Protein AF-A0A7N5KJX5-F1 (afdb_monomer_lite)

Radius of gyration: 19.03 Å; chains: 1; bounding box: 61×29×40 Å

InterPro domains:
  IPR000504 RNA recognition motif domain [PF00076] (4-65)
  IPR000504 RNA recognition motif domain [PS50102] (2-75)
  IPR000504 RNA recognition motif domain [SM00360] (3-71)
  IPR012677 Nucleotide-binding alpha-beta plait domain superfamily [G3DSA:3.30.70.330] (1-85)
  IPR035979 RNA-binding domain superfamily [SSF54928] (2-79)

pLDDT: mean 73.29, std 17.98, range [34.88, 91.31]

Structure (mmCIF, N/CA/C/O backbone):
data_AF-A0A7N5KJX5-F1
#
_entry.id   AF-A0A7N5KJX5-F1
#
loop_
_atom_site.group_PDB
_atom_site.id
_atom_site.type_symbol
_atom_site.label_atom_id
_atom_site.label_alt_id
_atom_site.label_comp_id
_atom_site.label_asym_id
_atom_site.label_entity_id
_atom_site.label_seq_id
_atom_site.pdbx_PDB_ins_code
_atom_site.Cartn_x
_atom_site.Cartn_y
_atom_site.Cartn_z
_atom_site.occupancy
_atom_site.B_iso_or_equiv
_atom_site.auth_seq_id
_atom_site.auth_comp_id
_atom_site.auth_asym_id
_atom_site.auth_atom_id
_atom_site.pdbx_PDB_model_num
ATOM 1 N N . MET A 1 1 ? 5.649 -11.836 -5.839 1.00 55.91 1 MET A N 1
ATOM 2 C CA . MET A 1 1 ? 4.317 -11.399 -5.368 1.00 55.91 1 MET A CA 1
ATOM 3 C C . MET A 1 1 ? 4.491 -9.959 -4.943 1.00 55.91 1 MET A C 1
ATOM 5 O O . MET A 1 1 ? 5.024 -9.729 -3.866 1.00 55.91 1 MET A O 1
ATOM 9 N N . ASN A 1 2 ? 4.153 -9.020 -5.822 1.00 69.75 2 ASN A N 1
ATOM 10 C CA . ASN A 1 2 ? 4.431 -7.596 -5.630 1.00 69.75 2 ASN A CA 1
ATOM 11 C C . ASN A 1 2 ? 3.171 -6.933 -5.079 1.00 69.75 2 ASN A C 1
ATOM 13 O O . ASN A 1 2 ? 2.549 -6.105 -5.731 1.00 69.75 2 ASN A O 1
ATOM 17 N N . LYS A 1 3 ? 2.740 -7.385 -3.903 1.00 85.81 3 LYS A N 1
ATOM 18 C CA . LYS A 1 3 ? 1.549 -6.853 -3.250 1.00 85.81 3 LYS A CA 1
ATOM 19 C C . LYS A 1 3 ? 1.952 -5.653 -2.397 1.00 85.81 3 LYS A C 1
ATOM 21 O O . LYS A 1 3 ? 3.021 -5.656 -1.792 1.00 85.81 3 LYS A O 1
ATOM 26 N N . LEU A 1 4 ? 1.103 -4.643 -2.339 1.00 88.50 4 LEU A N 1
ATOM 27 C CA . LEU A 1 4 ? 1.206 -3.497 -1.449 1.00 88.50 4 LEU A CA 1
ATOM 28 C C . LEU A 1 4 ? 0.177 -3.631 -0.336 1.00 88.50 4 LEU A C 1
ATOM 30 O O . LEU A 1 4 ? -0.932 -4.120 -0.556 1.00 88.50 4 LEU A O 1
ATOM 34 N N . TYR A 1 5 ? 0.573 -3.215 0.856 1.00 90.44 5 TYR A N 1
ATOM 35 C CA . TYR A 1 5 ? -0.293 -3.013 2.003 1.00 90.44 5 TYR A CA 1
ATOM 36 C C . TYR A 1 5 ? -0.619 -1.526 2.107 1.00 90.44 5 TYR A C 1
ATOM 38 O O . TYR A 1 5 ? 0.267 -0.689 1.971 1.00 90.44 5 TYR A O 1
ATOM 46 N N . ILE A 1 6 ? -1.886 -1.209 2.332 1.00 90.25 6 ILE A N 1
ATOM 47 C CA . ILE A 1 6 ? -2.376 0.153 2.509 1.00 90.25 6 ILE A CA 1
ATOM 48 C C . ILE A 1 6 ? -3.029 0.197 3.887 1.00 90.25 6 ILE A C 1
ATOM 50 O O . ILE A 1 6 ? -4.125 -0.325 4.070 1.00 90.25 6 ILE A O 1
ATOM 54 N N . GLY A 1 7 ? -2.330 0.741 4.870 1.00 89.50 7 GLY A N 1
ATOM 55 C CA . GLY A 1 7 ? -2.768 0.869 6.250 1.00 89.50 7 GLY A CA 1
ATOM 56 C C . GLY A 1 7 ? -3.364 2.235 6.572 1.00 89.50 7 GLY A C 1
ATOM 57 O O . GLY A 1 7 ? -3.437 3.138 5.736 1.00 89.50 7 GLY A O 1
ATOM 58 N N . ASN A 1 8 ? -3.787 2.364 7.830 1.00 89.25 8 ASN A N 1
ATOM 59 C CA . ASN A 1 8 ? -4.364 3.581 8.400 1.00 89.25 8 ASN A CA 1
ATOM 60 C C . ASN A 1 8 ? -5.582 4.119 7.625 1.00 89.25 8 ASN A C 1
ATOM 62 O O . ASN A 1 8 ? -5.836 5.321 7.576 1.00 89.25 8 ASN A O 1
ATOM 66 N N . LEU A 1 9 ? -6.355 3.212 7.024 1.00 86.81 9 LEU A N 1
ATOM 67 C CA . LEU A 1 9 ? -7.576 3.570 6.320 1.00 86.81 9 LEU A CA 1
ATOM 68 C C . LEU A 1 9 ? -8.717 3.818 7.316 1.00 86.81 9 LEU A C 1
ATOM 70 O O . LEU A 1 9 ? -8.814 3.168 8.361 1.00 86.81 9 LEU A O 1
ATOM 74 N N . GLY A 1 10 ? -9.597 4.766 6.991 1.00 81.25 10 GLY A N 1
ATOM 75 C CA . GLY A 1 10 ? -10.855 4.950 7.713 1.00 81.25 10 GLY A CA 1
ATOM 76 C C . GLY A 1 10 ? -11.773 3.729 7.578 1.00 81.25 10 GLY A C 1
ATOM 77 O O . GLY A 1 10 ? -11.667 2.958 6.629 1.00 81.25 10 GLY A O 1
ATOM 78 N N . GLU A 1 11 ? -12.714 3.564 8.507 1.00 80.62 11 GLU A N 1
ATOM 79 C CA . GLU A 1 11 ? -13.692 2.457 8.487 1.00 80.62 11 GLU A CA 1
ATOM 80 C C . GLU A 1 11 ? -14.607 2.495 7.251 1.00 80.62 11 GLU A C 1
ATOM 82 O O . GLU A 1 11 ? -15.130 1.468 6.832 1.00 80.62 11 GLU A O 1
ATOM 87 N N . ASN A 1 12 ? -14.739 3.676 6.643 1.00 82.00 12 ASN A N 1
ATOM 88 C CA . ASN A 1 12 ? -15.519 3.927 5.433 1.00 82.00 12 ASN A CA 1
ATOM 89 C C . ASN A 1 12 ? -14.711 3.776 4.134 1.00 82.00 12 ASN A C 1
ATOM 91 O O . ASN A 1 12 ? -15.234 4.074 3.066 1.00 82.00 12 ASN A O 1
ATOM 95 N N . ALA A 1 13 ? -13.444 3.359 4.205 1.00 83.19 13 ALA A N 1
ATOM 96 C CA . ALA A 1 13 ? -12.610 3.243 3.018 1.00 83.19 13 ALA A CA 1
ATOM 97 C C . ALA A 1 13 ? -13.195 2.228 2.028 1.00 83.19 13 ALA A C 1
ATOM 99 O O . ALA A 1 13 ? -13.420 1.069 2.379 1.00 83.19 13 ALA A O 1
ATOM 100 N N . VAL A 1 14 ? -13.400 2.656 0.781 1.00 87.38 14 VAL A N 1
ATOM 101 C CA . VAL A 1 14 ? -13.887 1.799 -0.305 1.00 87.38 14 VAL A CA 1
ATOM 102 C C . VAL A 1 14 ? -12.808 1.577 -1.368 1.00 87.38 14 VAL A C 1
ATOM 104 O O . VAL A 1 14 ? -11.940 2.430 -1.572 1.00 87.38 14 VAL A O 1
ATOM 107 N N . PRO A 1 15 ? -12.844 0.436 -2.079 1.00 87.94 15 PRO A N 1
ATOM 108 C CA . PRO A 1 15 ? -11.864 0.132 -3.120 1.00 87.94 15 PRO A CA 1
ATOM 109 C C . PRO A 1 15 ? -11.834 1.178 -4.243 1.00 87.94 15 PRO A C 1
ATOM 111 O O . PRO A 1 15 ? -10.749 1.512 -4.708 1.00 87.94 15 PRO A O 1
ATOM 114 N N . SER A 1 16 ? -12.979 1.756 -4.627 1.00 89.38 16 SER A N 1
ATOM 115 C CA . SER A 1 16 ? -13.037 2.748 -5.713 1.00 89.38 16 SER A CA 1
ATOM 116 C C . SER A 1 16 ? -12.286 4.050 -5.418 1.00 89.38 16 SER A C 1
ATOM 118 O O . SER A 1 16 ? -11.752 4.665 -6.347 1.00 89.38 16 SER A O 1
ATOM 120 N N . ASP A 1 17 ? -12.203 4.470 -4.152 1.00 88.69 17 ASP A N 1
ATOM 121 C CA . ASP A 1 17 ? -11.391 5.632 -3.779 1.00 88.69 17 ASP A CA 1
ATOM 122 C C . ASP A 1 17 ? -9.903 5.324 -3.953 1.00 88.69 17 ASP A C 1
ATOM 124 O O . ASP A 1 17 ? -9.167 6.100 -4.566 1.00 88.69 17 ASP A O 1
ATOM 128 N N . LEU A 1 18 ? -9.465 4.148 -3.491 1.00 88.94 18 LEU A N 1
ATOM 129 C CA . LEU A 1 18 ? -8.083 3.698 -3.657 1.00 88.94 18 LEU A CA 1
ATOM 130 C C . LEU A 1 18 ? -7.712 3.566 -5.140 1.00 88.94 18 LEU A C 1
ATOM 132 O O . LEU A 1 18 ? -6.651 4.034 -5.548 1.00 88.94 18 LEU A O 1
ATOM 136 N N . GLU A 1 19 ? -8.599 3.010 -5.967 1.00 89.44 19 GLU A N 1
ATOM 137 C CA . GLU A 1 19 ? -8.400 2.943 -7.419 1.00 89.44 19 GLU A CA 1
ATOM 138 C C . GLU A 1 19 ? -8.201 4.333 -8.031 1.00 89.44 19 GLU A C 1
ATOM 140 O O . GLU A 1 19 ? -7.283 4.539 -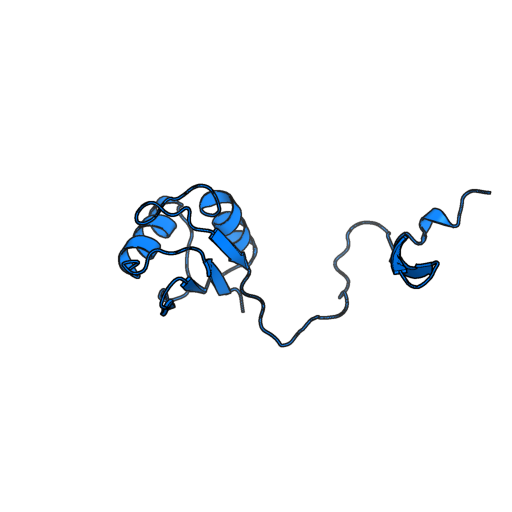8.827 1.00 89.44 19 GLU A O 1
ATOM 145 N N . SER A 1 20 ? -9.023 5.306 -7.631 1.00 89.69 20 SER A N 1
ATOM 146 C CA . SER A 1 20 ? -8.929 6.686 -8.116 1.00 89.69 20 SER A CA 1
ATOM 147 C C . SER A 1 20 ? -7.612 7.350 -7.711 1.00 89.69 20 SER A C 1
ATOM 149 O O . SER A 1 20 ? -6.991 8.036 -8.525 1.00 89.69 20 SER A O 1
ATOM 151 N N . ILE A 1 21 ? -7.146 7.097 -6.489 1.00 89.12 21 ILE A N 1
ATOM 152 C CA . ILE A 1 21 ? -5.883 7.614 -5.952 1.00 89.12 21 ILE A CA 1
ATOM 153 C C . ILE A 1 21 ? -4.683 7.042 -6.715 1.00 89.12 21 ILE A C 1
ATOM 155 O O . ILE A 1 21 ? -3.833 7.795 -7.197 1.00 89.12 21 ILE A O 1
ATOM 159 N N . PHE A 1 22 ? -4.633 5.722 -6.905 1.00 89.06 22 PHE A N 1
ATOM 160 C CA . PHE A 1 22 ? -3.561 5.078 -7.671 1.00 89.06 22 PHE A CA 1
ATOM 161 C C . PHE A 1 22 ? -3.571 5.513 -9.142 1.00 89.06 22 PHE A C 1
ATOM 163 O O . PHE A 1 22 ? -2.513 5.750 -9.733 1.00 89.06 22 PHE A O 1
ATOM 170 N N . LYS A 1 23 ? -4.762 5.699 -9.724 1.00 88.88 23 LYS A N 1
ATOM 171 C CA . LYS A 1 23 ? -4.925 6.226 -11.083 1.00 88.88 23 LYS A CA 1
ATOM 172 C C . LYS A 1 23 ? -4.437 7.670 -11.199 1.00 88.88 23 LYS A C 1
ATOM 174 O O . LYS A 1 23 ? -3.769 8.000 -12.179 1.00 88.88 23 LYS A O 1
ATOM 179 N N . ASN A 1 24 ? -4.715 8.516 -10.206 1.00 89.38 24 ASN A N 1
ATOM 180 C CA . ASN A 1 24 ? -4.226 9.895 -10.151 1.00 89.38 24 ASN A CA 1
ATOM 181 C C . ASN A 1 24 ? -2.693 9.949 -10.055 1.00 89.38 24 ASN A C 1
ATOM 183 O O . ASN A 1 24 ? -2.054 10.685 -10.806 1.00 89.38 24 ASN A O 1
ATOM 187 N N . ALA A 1 25 ? -2.104 9.080 -9.230 1.00 86.31 25 ALA A N 1
ATOM 188 C CA . ALA A 1 25 ? -0.657 8.914 -9.119 1.00 86.31 25 ALA A CA 1
ATOM 189 C C . ALA A 1 25 ? -0.006 8.252 -10.355 1.00 86.31 25 ALA A C 1
ATOM 191 O O . ALA A 1 25 ? 1.217 8.111 -10.405 1.00 86.31 25 ALA A O 1
ATOM 192 N N . LYS A 1 26 ? -0.801 7.872 -11.370 1.00 87.38 26 LYS A N 1
ATOM 193 C CA . LYS A 1 26 ? -0.371 7.183 -12.600 1.00 87.38 26 LYS A CA 1
ATOM 194 C C . LYS A 1 26 ? 0.368 5.873 -12.324 1.00 87.38 26 LYS A C 1
ATOM 196 O O . LYS A 1 26 ? 1.346 5.548 -12.998 1.00 87.38 26 LYS A O 1
ATOM 201 N N . ILE A 1 27 ? -0.100 5.125 -11.330 1.00 87.44 27 ILE A N 1
ATOM 202 C CA . ILE A 1 27 ? 0.522 3.873 -10.909 1.00 87.44 27 ILE A CA 1
ATOM 203 C C . ILE A 1 27 ? -0.298 2.705 -11.448 1.00 87.44 27 ILE A C 1
ATOM 205 O O . ILE A 1 27 ? -1.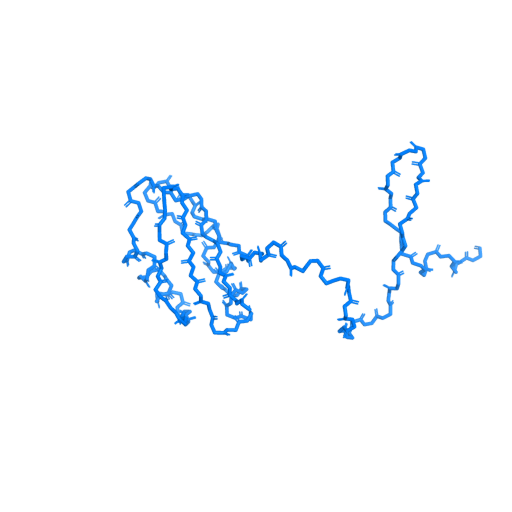468 2.567 -11.084 1.00 87.44 27 ILE A O 1
ATOM 209 N N . PRO A 1 28 ? 0.286 1.853 -12.307 1.00 86.00 28 PRO A N 1
ATOM 210 C CA . PRO A 1 28 ? -0.388 0.662 -12.782 1.00 86.00 28 PRO A CA 1
ATOM 211 C C . PRO A 1 28 ? -0.484 -0.374 -11.657 1.00 86.00 28 PRO A C 1
ATOM 213 O O . PRO A 1 28 ? 0.493 -0.672 -10.967 1.00 86.00 28 PRO A O 1
ATOM 216 N N . VAL A 1 29 ? -1.672 -0.951 -11.506 1.00 86.50 29 VAL A N 1
ATOM 217 C CA . VAL A 1 29 ? -1.956 -2.060 -10.590 1.00 86.50 29 VAL A CA 1
ATOM 218 C C . VAL A 1 29 ? -2.388 -3.277 -11.407 1.00 86.50 29 VAL A C 1
ATOM 220 O O . VAL A 1 29 ? -3.051 -3.144 -12.432 1.00 86.50 29 VAL A O 1
ATOM 223 N N . SER A 1 30 ? -1.968 -4.464 -10.979 1.00 83.38 30 SER A N 1
ATOM 224 C CA . SER A 1 30 ? -2.162 -5.743 -11.676 1.00 83.38 30 SER A CA 1
ATOM 225 C C . SER A 1 30 ? -3.365 -6.541 -11.147 1.00 83.38 30 SER A C 1
ATOM 227 O O . SER A 1 30 ? -3.534 -7.710 -11.489 1.00 83.38 30 SER A O 1
ATOM 229 N N . GLY A 1 31 ? -4.197 -5.945 -10.288 1.00 83.12 31 GLY A N 1
ATOM 230 C CA . GLY A 1 31 ? -5.362 -6.606 -9.703 1.00 83.12 31 GLY A CA 1
ATOM 231 C C . GLY A 1 31 ? -6.271 -5.660 -8.912 1.00 83.12 31 GLY A C 1
ATOM 232 O O . GLY A 1 31 ? -5.925 -4.493 -8.721 1.00 83.12 31 GLY A O 1
ATOM 233 N N . PRO A 1 32 ? -7.436 -6.156 -8.455 1.00 85.88 32 PRO A N 1
ATOM 234 C CA . PRO A 1 32 ? -8.389 -5.369 -7.681 1.00 85.88 32 PRO A CA 1
ATOM 235 C C . PRO A 1 32 ? -7.879 -5.073 -6.264 1.00 85.88 32 PRO A C 1
ATOM 237 O O . PRO A 1 32 ? -7.104 -5.843 -5.687 1.00 85.88 32 PRO A O 1
ATOM 240 N N . PHE A 1 33 ? -8.370 -3.981 -5.677 1.00 89.75 33 PHE A N 1
ATOM 241 C CA . PHE A 1 33 ? -8.078 -3.618 -4.291 1.00 89.75 33 PHE A CA 1
ATOM 242 C C . PHE A 1 33 ? -8.866 -4.502 -3.322 1.00 89.75 33 PHE A C 1
ATOM 244 O O . PHE A 1 33 ? -10.096 -4.508 -3.304 1.00 89.75 33 PHE A O 1
ATOM 251 N N . LEU A 1 34 ? -8.148 -5.232 -2.473 1.00 89.00 34 LEU A N 1
ATOM 252 C CA . LEU A 1 34 ? -8.718 -6.031 -1.398 1.00 89.00 34 LEU A CA 1
ATOM 253 C C . LEU A 1 34 ? -8.815 -5.182 -0.131 1.00 89.00 34 LEU A C 1
ATOM 255 O O . LEU A 1 34 ? -7.871 -5.141 0.658 1.00 89.00 34 LEU A O 1
ATOM 259 N N . VAL A 1 35 ? -9.950 -4.520 0.064 1.00 89.75 35 VAL A N 1
ATOM 260 C CA . VAL A 1 35 ? -10.198 -3.679 1.241 1.00 89.75 35 VAL A CA 1
ATOM 261 C C . VAL A 1 35 ? -10.725 -4.510 2.411 1.00 89.75 35 VAL A C 1
ATOM 263 O O . VAL A 1 35 ? -11.575 -5.386 2.253 1.00 89.75 35 VAL A O 1
ATOM 266 N N . LYS A 1 36 ? -10.193 -4.238 3.599 1.00 87.56 36 LYS A N 1
ATOM 267 C CA . LYS A 1 36 ? -10.605 -4.770 4.898 1.00 87.56 36 LYS A CA 1
ATOM 268 C C . LYS A 1 36 ? -10.816 -3.615 5.881 1.00 87.56 36 LYS A C 1
ATOM 270 O O . LYS A 1 36 ? -10.507 -2.461 5.600 1.00 87.56 36 LYS A O 1
ATOM 275 N N . THR A 1 37 ? -11.335 -3.928 7.063 1.00 85.94 37 THR A N 1
ATOM 276 C CA . THR A 1 37 ? -11.549 -2.955 8.140 1.00 85.94 37 THR A CA 1
ATOM 277 C C . THR A 1 37 ? -10.221 -2.348 8.603 1.00 85.94 37 THR A C 1
ATOM 279 O O . THR A 1 37 ? -9.463 -2.991 9.331 1.00 85.94 37 THR A O 1
ATOM 282 N N . GLY A 1 38 ? -9.947 -1.117 8.162 1.00 85.25 38 GLY A N 1
ATOM 283 C CA . GLY A 1 38 ? -8.770 -0.326 8.534 1.00 85.25 38 GLY A CA 1
ATOM 284 C C . GLY A 1 38 ? -7.535 -0.493 7.640 1.00 85.25 38 GLY A C 1
ATOM 285 O O . GLY A 1 38 ? -6.520 0.156 7.894 1.00 85.25 38 GLY A O 1
ATOM 286 N N . TYR A 1 39 ? -7.590 -1.342 6.609 1.00 89.50 39 TYR A N 1
ATOM 287 C CA . TYR A 1 39 ? -6.467 -1.563 5.691 1.00 89.50 39 TYR A CA 1
ATOM 288 C C . TYR A 1 39 ? -6.900 -2.216 4.376 1.00 89.50 39 TYR A C 1
ATOM 290 O O . TYR A 1 39 ? -7.940 -2.859 4.304 1.00 89.50 39 TYR A O 1
ATOM 298 N N . ALA A 1 40 ? -6.081 -2.110 3.336 1.00 91.31 40 ALA A N 1
ATOM 299 C CA . ALA A 1 40 ? -6.313 -2.722 2.039 1.00 91.31 40 ALA A CA 1
ATOM 300 C C . ALA A 1 40 ? -5.038 -3.337 1.455 1.00 91.31 40 ALA A C 1
ATOM 302 O O . ALA A 1 40 ? -3.928 -3.082 1.919 1.00 91.31 40 ALA A O 1
ATOM 303 N N . PHE A 1 41 ? -5.202 -4.152 0.416 1.00 90.06 41 PHE A N 1
ATOM 304 C CA . PHE A 1 41 ? -4.094 -4.667 -0.376 1.00 90.06 41 PHE A CA 1
ATOM 305 C C . PHE A 1 41 ? -4.326 -4.460 -1.861 1.00 90.06 41 PHE A C 1
ATOM 307 O O . PHE A 1 41 ? -5.456 -4.564 -2.329 1.00 90.06 41 PHE A O 1
ATOM 314 N N . VAL A 1 42 ? -3.246 -4.271 -2.609 1.00 89.69 42 VAL A N 1
ATOM 315 C CA . VAL A 1 42 ? -3.287 -4.226 -4.073 1.00 89.69 42 VAL A CA 1
ATOM 316 C C . VAL A 1 42 ? -2.088 -4.951 -4.660 1.00 89.69 42 VAL A C 1
ATOM 318 O O . VAL A 1 42 ? -1.011 -4.938 -4.073 1.00 89.69 42 VAL A O 1
ATOM 321 N N . ASP A 1 43 ? -2.266 -5.619 -5.794 1.00 88.12 43 ASP A N 1
ATOM 322 C CA . ASP A 1 43 ? -1.160 -6.227 -6.533 1.00 88.12 43 ASP A CA 1
ATOM 323 C C . ASP A 1 43 ? -0.601 -5.225 -7.552 1.00 88.12 43 ASP A C 1
ATOM 325 O O . ASP A 1 43 ? -1.347 -4.617 -8.316 1.00 88.12 43 ASP A O 1
ATOM 329 N N . CYS A 1 44 ? 0.719 -5.063 -7.582 1.00 84.62 44 CYS A N 1
ATOM 330 C CA . CYS A 1 44 ? 1.448 -4.284 -8.579 1.00 84.62 44 CYS A CA 1
ATOM 331 C C . CYS A 1 44 ? 2.136 -5.213 -9.593 1.00 84.62 44 CYS A C 1
ATOM 333 O O . CYS A 1 44 ? 2.475 -6.351 -9.260 1.00 84.62 44 CYS A O 1
ATOM 335 N N . PRO A 1 45 ? 2.366 -4.748 -10.831 1.00 84.44 45 PRO A N 1
ATOM 336 C CA . PRO A 1 45 ? 3.114 -5.516 -11.823 1.00 84.44 45 PRO A CA 1
ATOM 337 C C . PRO A 1 45 ? 4.590 -5.661 -11.418 1.00 84.44 45 PRO A C 1
ATOM 339 O O . PRO A 1 45 ? 5.107 -6.777 -11.374 1.00 84.44 45 PRO A O 1
ATOM 342 N N . ASP A 1 46 ? 5.232 -4.569 -10.988 1.00 83.06 46 ASP A N 1
ATOM 343 C CA . ASP A 1 46 ? 6.662 -4.527 -10.656 1.00 83.06 46 ASP A CA 1
ATOM 344 C C . ASP A 1 46 ? 6.939 -3.918 -9.278 1.00 83.06 46 ASP A C 1
ATOM 346 O O . ASP A 1 46 ? 6.164 -3.114 -8.753 1.00 83.06 46 ASP A O 1
ATOM 350 N N . GLU A 1 47 ? 8.106 -4.252 -8.723 1.00 77.94 47 GLU A N 1
ATOM 351 C CA . GLU A 1 47 ? 8.598 -3.695 -7.458 1.00 77.94 47 GLU A CA 1
ATOM 352 C C . GLU A 1 47 ? 8.889 -2.190 -7.562 1.00 77.94 47 GLU A C 1
ATOM 354 O O . GLU A 1 47 ? 8.551 -1.438 -6.656 1.00 77.94 47 GLU A O 1
ATOM 359 N N . SER A 1 48 ? 9.421 -1.709 -8.691 1.00 82.75 48 SER A N 1
ATOM 360 C CA . SER A 1 48 ? 9.655 -0.270 -8.889 1.00 82.75 48 SER A CA 1
ATOM 361 C C . SER A 1 48 ? 8.362 0.551 -8.878 1.00 82.75 48 SER A C 1
ATOM 363 O O . SER A 1 48 ? 8.355 1.679 -8.387 1.00 82.75 48 SER A O 1
ATOM 365 N N . TRP A 1 49 ? 7.258 -0.005 -9.389 1.00 86.62 49 TRP A N 1
ATOM 366 C CA . TRP A 1 49 ? 5.943 0.636 -9.307 1.00 86.62 49 TRP A CA 1
ATOM 367 C C . TRP A 1 49 ? 5.396 0.622 -7.885 1.00 86.62 49 TRP A C 1
ATOM 369 O O . TRP A 1 49 ? 4.812 1.613 -7.451 1.00 86.62 49 TRP A O 1
ATOM 379 N N . ALA A 1 50 ? 5.640 -0.462 -7.151 1.00 84.50 50 ALA A N 1
ATOM 380 C CA . ALA A 1 50 ? 5.284 -0.560 -5.746 1.00 84.50 50 ALA A CA 1
ATOM 381 C C . ALA A 1 50 ? 6.031 0.481 -4.888 1.00 84.50 50 ALA A C 1
ATOM 383 O O . ALA A 1 50 ? 5.393 1.199 -4.122 1.00 84.50 50 ALA A O 1
ATOM 384 N N . LEU A 1 51 ? 7.341 0.653 -5.088 1.00 84.38 51 LEU A N 1
ATOM 385 C CA . LEU A 1 51 ? 8.135 1.697 -4.425 1.00 84.38 51 LEU A CA 1
ATOM 386 C C . LEU A 1 51 ? 7.630 3.103 -4.766 1.00 84.38 51 LEU A C 1
ATOM 388 O O . LEU A 1 51 ? 7.390 3.904 -3.865 1.00 84.38 51 LEU A O 1
ATOM 392 N N . LYS A 1 52 ? 7.356 3.376 -6.049 1.00 86.94 52 LYS A N 1
ATOM 393 C CA . LYS A 1 52 ? 6.732 4.643 -6.462 1.00 86.94 52 LYS A CA 1
ATOM 394 C C . LYS A 1 52 ? 5.393 4.884 -5.776 1.00 86.94 52 LYS A C 1
ATOM 396 O O . LYS A 1 52 ? 5.102 6.022 -5.430 1.00 86.94 52 LYS A O 1
ATOM 401 N N . ALA A 1 53 ? 4.578 3.848 -5.588 1.00 86.75 53 ALA A N 1
ATOM 402 C CA . ALA A 1 53 ? 3.299 3.971 -4.894 1.00 86.75 53 ALA A CA 1
ATOM 403 C C . ALA A 1 53 ? 3.476 4.349 -3.439 1.00 86.75 53 ALA A C 1
ATOM 405 O O . ALA A 1 53 ? 2.787 5.242 -2.957 1.00 86.75 53 ALA A O 1
ATOM 406 N N . ILE A 1 54 ? 4.440 3.728 -2.770 1.00 87.31 54 ILE A N 1
ATOM 407 C CA . ILE A 1 54 ? 4.798 4.065 -1.399 1.00 87.31 54 ILE A CA 1
ATOM 408 C C . ILE A 1 54 ? 5.231 5.530 -1.327 1.00 87.31 54 ILE A C 1
ATOM 410 O O . ILE A 1 54 ? 4.642 6.301 -0.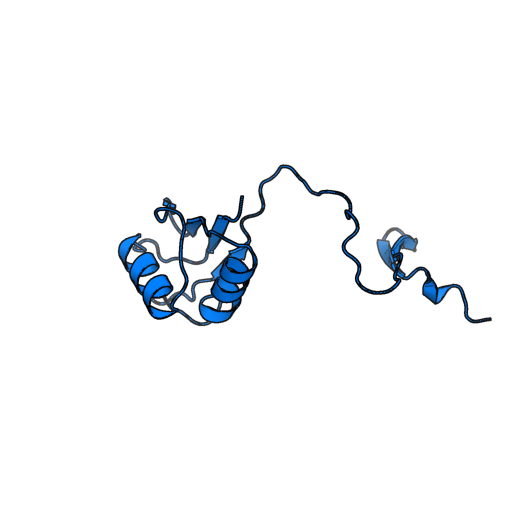583 1.00 87.31 54 ILE A O 1
ATOM 414 N N . GLU A 1 55 ? 6.173 5.961 -2.162 1.00 85.12 55 GLU A N 1
ATOM 415 C CA . GLU A 1 55 ? 6.677 7.339 -2.126 1.00 85.12 55 GLU A CA 1
ATOM 416 C C . GLU A 1 55 ? 5.646 8.393 -2.564 1.00 85.12 55 GLU A C 1
ATOM 418 O O . GLU A 1 55 ? 5.709 9.549 -2.134 1.00 85.12 55 GLU A O 1
ATOM 423 N N . ALA A 1 56 ? 4.714 8.037 -3.450 1.00 87.44 56 ALA A N 1
ATOM 424 C CA . ALA A 1 56 ? 3.707 8.956 -3.975 1.00 87.44 56 ALA A CA 1
ATOM 425 C C . ALA A 1 56 ? 2.460 9.058 -3.091 1.00 87.44 56 ALA A C 1
ATOM 427 O O . ALA A 1 56 ? 1.850 10.124 -3.044 1.00 87.44 56 ALA A O 1
ATOM 428 N N . LEU A 1 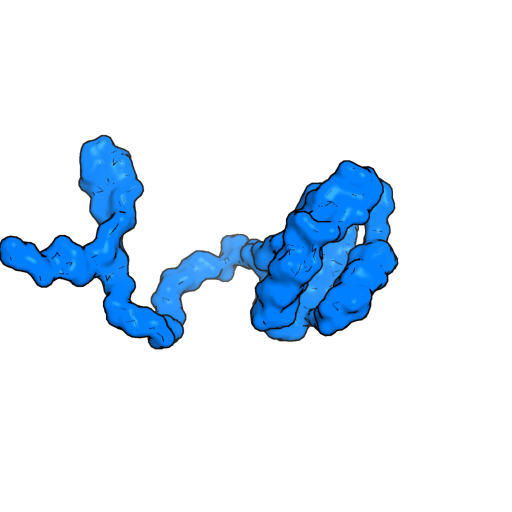57 ? 2.075 7.973 -2.417 1.00 88.12 57 LEU A N 1
ATOM 429 C CA . LEU A 1 57 ? 0.803 7.874 -1.699 1.00 88.12 57 LEU A CA 1
ATOM 430 C C . LEU A 1 57 ? 0.985 7.847 -0.181 1.00 88.12 57 LEU A C 1
ATOM 432 O O . LEU A 1 57 ? 0.208 8.484 0.534 1.00 88.12 57 LEU A O 1
ATOM 436 N N . SER A 1 58 ? 2.010 7.142 0.309 1.00 87.19 58 SER A N 1
ATOM 437 C CA . SER A 1 58 ? 2.271 7.014 1.743 1.00 87.19 58 SER A CA 1
ATOM 438 C C . SER A 1 58 ? 2.602 8.373 2.333 1.00 87.19 58 SER A C 1
ATOM 440 O O . SER A 1 58 ? 3.471 9.089 1.829 1.00 87.19 58 SER A O 1
ATOM 442 N N . GLY A 1 59 ? 1.895 8.760 3.390 1.00 83.12 59 GLY A N 1
ATOM 443 C CA . GLY A 1 59 ? 2.184 10.032 4.040 1.00 83.12 59 GLY A CA 1
ATOM 444 C C . GLY A 1 59 ? 1.724 11.267 3.248 1.00 83.12 59 GLY A C 1
ATOM 445 O O . GLY A 1 59 ? 2.033 12.386 3.654 1.00 83.12 59 GLY A O 1
ATOM 446 N N . LYS A 1 60 ? 1.020 11.093 2.119 1.00 82.19 60 LYS A N 1
ATOM 447 C CA . LYS A 1 60 ? 0.609 12.196 1.227 1.00 82.19 60 LYS A CA 1
ATOM 448 C C . LYS A 1 60 ? -0.882 12.254 0.955 1.00 82.19 60 LYS A C 1
ATOM 450 O O . LYS A 1 60 ? -1.390 13.324 0.633 1.00 82.19 60 LYS A O 1
ATOM 455 N N . VAL A 1 61 ? -1.574 11.124 1.050 1.00 82.19 61 VAL A N 1
ATOM 456 C CA . VAL A 1 61 ? -3.006 11.058 0.766 1.00 82.19 61 VAL A CA 1
ATOM 457 C C . VAL A 1 61 ? -3.776 10.856 2.061 1.00 82.19 61 VAL A C 1
ATOM 459 O O . VAL A 1 61 ? -3.497 9.945 2.835 1.00 82.19 61 VAL A O 1
ATOM 462 N N . GLU A 1 62 ? -4.764 11.709 2.296 1.00 83.12 62 GLU A N 1
ATOM 463 C CA . GLU A 1 62 ? -5.680 11.580 3.423 1.00 83.12 62 GLU A CA 1
ATOM 464 C C . GLU A 1 62 ? -7.006 11.000 2.947 1.00 83.12 62 GLU A C 1
ATOM 466 O O . GLU A 1 62 ? -7.647 11.527 2.040 1.00 83.12 62 GLU A O 1
ATOM 471 N N . LEU A 1 63 ? -7.427 9.906 3.575 1.00 82.00 63 LEU A N 1
ATOM 472 C CA . LEU A 1 63 ? -8.693 9.247 3.311 1.00 82.00 63 LEU A CA 1
ATOM 473 C C . LEU A 1 63 ? -9.556 9.310 4.575 1.00 82.00 63 LEU A C 1
ATOM 475 O O . LEU A 1 63 ? -9.193 8.759 5.614 1.00 82.00 63 LEU A O 1
ATOM 479 N N . HIS A 1 64 ? -10.702 9.991 4.496 1.00 78.56 64 HIS A N 1
ATOM 480 C CA . HIS A 1 64 ? -11.615 10.206 5.630 1.00 78.56 64 HIS A CA 1
ATOM 481 C C . HIS A 1 64 ? -10.947 10.824 6.876 1.00 78.56 64 HIS A C 1
ATOM 483 O O . HIS A 1 64 ? -11.244 10.434 8.004 1.00 78.56 64 HIS A O 1
ATOM 489 N N . GLY A 1 65 ? -10.030 11.778 6.681 1.00 79.44 65 GLY A N 1
ATOM 490 C CA . GLY A 1 65 ? -9.336 12.464 7.781 1.00 79.44 65 GLY A CA 1
ATOM 491 C C . GLY A 1 65 ? -8.250 11.629 8.468 1.00 79.44 65 GLY A C 1
ATOM 492 O O . GLY A 1 65 ? -7.795 11.990 9.551 1.00 79.44 65 GLY A O 1
ATOM 493 N N . LYS A 1 66 ? -7.841 10.506 7.862 1.00 83.50 66 LYS A N 1
ATOM 494 C CA . LYS A 1 66 ? -6.645 9.755 8.246 1.00 83.50 66 LYS A CA 1
ATOM 495 C C . LYS A 1 66 ? -5.663 9.700 7.093 1.00 83.50 66 LYS A C 1
ATOM 497 O O . LYS A 1 66 ? -6.043 9.486 5.946 1.00 83.50 66 LYS A O 1
ATOM 502 N N . LEU A 1 67 ? -4.391 9.844 7.423 1.00 85.44 67 LEU A N 1
ATOM 503 C CA . LEU A 1 67 ? -3.295 9.775 6.472 1.00 85.44 67 LEU A CA 1
ATOM 504 C C . LEU A 1 67 ? -3.027 8.324 6.086 1.00 85.44 67 LEU A C 1
ATOM 506 O O . LEU A 1 67 ? -2.629 7.529 6.935 1.00 85.44 67 LEU A O 1
ATOM 510 N N . MET A 1 68 ? -3.261 7.964 4.829 1.00 88.94 68 MET A N 1
ATOM 511 C CA . MET A 1 68 ? -3.026 6.596 4.396 1.00 88.94 68 MET A CA 1
ATOM 512 C C . MET A 1 68 ? -1.535 6.283 4.385 1.00 88.94 68 MET A C 1
ATOM 514 O O . MET A 1 68 ? -0.693 7.111 4.020 1.00 88.94 68 MET A O 1
ATOM 518 N N . GLU A 1 69 ? -1.225 5.052 4.759 1.00 88.75 69 GLU A N 1
ATOM 519 C CA . GLU A 1 69 ? 0.138 4.552 4.795 1.00 88.75 69 GLU A CA 1
ATOM 520 C C . GLU A 1 69 ? 0.255 3.421 3.787 1.00 88.75 69 GLU A C 1
ATOM 522 O O . GLU A 1 69 ? -0.519 2.470 3.828 1.00 88.75 69 GLU A O 1
ATOM 527 N N . VAL A 1 70 ? 1.184 3.533 2.845 1.00 89.75 70 VAL A N 1
ATOM 528 C CA . VAL A 1 70 ? 1.402 2.502 1.827 1.00 89.75 70 VAL A CA 1
ATOM 529 C C . VAL A 1 70 ? 2.758 1.867 2.084 1.00 89.75 70 VAL A C 1
ATOM 531 O O . VAL A 1 70 ? 3.752 2.572 2.222 1.00 89.75 70 VAL A O 1
ATOM 534 N N . GLU A 1 71 ? 2.803 0.539 2.134 1.00 86.31 71 GLU A N 1
ATOM 535 C CA . GLU A 1 71 ? 4.011 -0.246 2.386 1.00 86.31 71 GLU A CA 1
ATOM 536 C C . GLU A 1 71 ? 4.077 -1.492 1.496 1.00 86.31 71 GLU A C 1
ATOM 538 O O . GLU A 1 71 ? 3.076 -1.970 0.954 1.00 86.31 71 GLU A O 1
ATOM 543 N N . HIS A 1 72 ? 5.270 -2.076 1.370 1.00 81.81 72 HIS A N 1
ATOM 544 C CA . HIS A 1 72 ? 5.430 -3.368 0.709 1.00 81.81 72 HIS A CA 1
ATOM 545 C C . HIS A 1 72 ? 4.729 -4.473 1.501 1.00 81.81 72 HIS A C 1
ATOM 547 O O . HIS A 1 72 ? 5.025 -4.716 2.672 1.00 81.81 72 HIS A O 1
ATOM 553 N N . SER A 1 73 ? 3.840 -5.218 0.840 1.00 72.06 73 SER A N 1
ATOM 554 C CA . SER A 1 73 ? 3.250 -6.407 1.440 1.00 72.06 73 SER A CA 1
ATOM 555 C C . SER A 1 73 ? 4.309 -7.496 1.505 1.00 72.06 73 SER A C 1
ATOM 557 O O . SER A 1 73 ? 4.744 -8.050 0.494 1.00 72.06 73 SER A O 1
ATOM 559 N N . VAL A 1 74 ? 4.736 -7.810 2.721 1.00 58.88 74 VAL A N 1
ATOM 560 C CA . VAL A 1 74 ? 5.693 -8.880 2.970 1.00 58.88 74 VAL A CA 1
ATOM 561 C C . VAL A 1 74 ? 4.959 -10.226 3.019 1.00 58.88 74 VAL A C 1
ATOM 563 O O . VAL A 1 74 ? 4.199 -10.485 3.957 1.00 58.88 74 VAL A O 1
ATOM 566 N N . PRO A 1 75 ? 5.165 -11.153 2.061 1.00 48.88 75 PRO A N 1
ATOM 567 C CA . PRO A 1 75 ? 4.719 -12.521 2.267 1.00 48.88 75 PRO A CA 1
ATOM 568 C C . PRO A 1 75 ? 5.474 -13.101 3.471 1.00 48.88 75 PRO A C 1
ATOM 570 O O . PRO A 1 75 ? 6.703 -13.052 3.538 1.00 48.88 75 PRO A O 1
ATOM 573 N N . LYS A 1 76 ? 4.748 -13.722 4.411 1.00 46.75 76 LYS A N 1
ATOM 574 C CA . LYS A 1 76 ? 5.273 -14.332 5.657 1.00 46.75 76 LYS A CA 1
ATOM 575 C C . LYS A 1 76 ? 6.262 -15.497 5.427 1.00 46.75 76 LYS A C 1
ATOM 577 O O . LYS A 1 76 ? 6.587 -16.236 6.351 1.00 46.75 76 LYS A O 1
ATOM 582 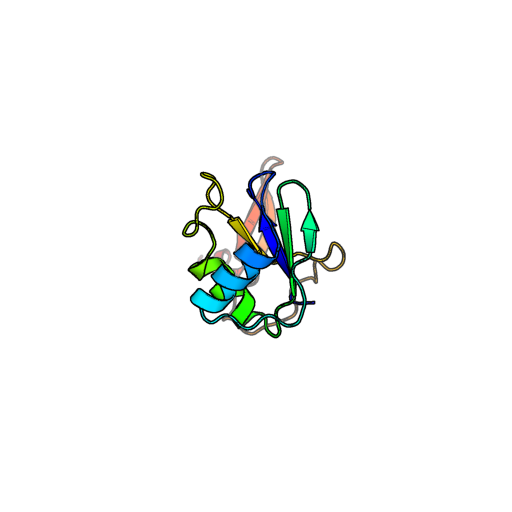N N . ARG A 1 77 ? 6.740 -15.705 4.197 1.00 43.66 77 ARG A N 1
ATOM 583 C CA . ARG A 1 77 ? 7.499 -16.882 3.773 1.00 43.66 77 ARG A CA 1
ATOM 584 C C . ARG A 1 77 ? 8.578 -16.572 2.738 1.00 43.66 77 ARG A C 1
ATOM 586 O O . ARG A 1 77 ? 8.679 -17.249 1.733 1.00 43.66 77 ARG A O 1
ATOM 593 N N . GLN A 1 78 ? 9.414 -15.578 3.007 1.00 42.38 78 GLN A N 1
ATOM 594 C CA . GLN A 1 78 ? 10.854 -15.657 2.745 1.00 42.38 78 GLN A CA 1
ATOM 595 C C . GLN A 1 78 ? 11.497 -14.366 3.241 1.00 42.38 78 GLN A C 1
ATOM 597 O O . GLN A 1 78 ? 11.725 -13.418 2.500 1.00 42.38 78 GLN A O 1
ATOM 602 N N . ARG A 1 79 ? 11.953 -14.401 4.493 1.00 41.50 79 ARG A N 1
ATOM 603 C CA . ARG A 1 79 ? 13.260 -13.827 4.801 1.00 41.50 79 ARG A CA 1
ATOM 604 C C . ARG A 1 79 ? 14.272 -14.634 3.977 1.00 41.50 79 ARG A C 1
ATOM 606 O O . ARG A 1 79 ? 14.934 -15.521 4.509 1.00 41.50 79 ARG A O 1
ATOM 613 N N . LYS A 1 80 ? 14.315 -14.429 2.653 1.00 41.88 80 LYS A N 1
ATOM 614 C CA . LYS A 1 80 ? 15.447 -14.872 1.848 1.00 41.88 80 LYS A CA 1
ATOM 615 C C . LYS A 1 80 ? 16.618 -14.125 2.456 1.00 41.88 80 LYS A C 1
ATOM 617 O O . LYS A 1 80 ? 16.743 -12.912 2.336 1.00 41.88 80 LYS A O 1
ATOM 622 N N . LYS A 1 81 ? 17.416 -14.877 3.212 1.00 44.16 81 LYS A N 1
ATOM 623 C CA . LYS A 1 81 ? 18.861 -14.710 3.292 1.00 44.16 81 LYS A CA 1
ATOM 624 C C . LYS A 1 81 ? 19.309 -13.995 2.016 1.00 44.16 81 LYS A C 1
ATOM 626 O O . LYS A 1 81 ? 19.075 -14.538 0.936 1.00 44.16 81 LYS A O 1
ATOM 631 N N . MET A 1 82 ? 19.836 -12.781 2.186 1.00 38.56 82 MET A N 1
ATOM 632 C CA . MET A 1 82 ? 20.574 -12.004 1.191 1.00 38.56 82 MET A CA 1
ATOM 633 C C . MET A 1 82 ? 21.016 -12.887 0.025 1.00 38.56 82 MET A C 1
ATOM 635 O O . MET A 1 82 ? 21.962 -13.659 0.154 1.00 38.56 82 MET A O 1
ATOM 639 N N . SER A 1 83 ? 20.286 -12.830 -1.081 1.00 37.41 83 SER A N 1
ATOM 640 C CA . SER A 1 83 ? 20.795 -13.324 -2.349 1.00 37.41 83 SER A CA 1
ATOM 641 C C . SER A 1 83 ? 21.318 -12.088 -3.052 1.00 37.41 83 SER A C 1
ATOM 643 O O . SER A 1 83 ? 20.538 -11.329 -3.610 1.00 37.41 83 SER A O 1
ATOM 645 N N . THR A 1 84 ? 22.619 -11.848 -2.874 1.00 44.06 84 THR A N 1
ATOM 646 C CA . THR A 1 84 ? 23.517 -11.441 -3.964 1.00 44.06 84 THR A CA 1
ATOM 647 C C . THR A 1 84 ? 22.846 -10.612 -5.061 1.00 44.06 84 THR A C 1
ATOM 649 O O . THR A 1 84 ? 22.553 -11.116 -6.141 1.00 44.06 84 THR A O 1
ATOM 652 N N . GLY A 1 85 ? 22.613 -9.338 -4.766 1.00 34.88 85 GLY A N 1
ATOM 653 C CA . GLY A 1 85 ? 22.473 -8.279 -5.753 1.00 34.88 85 GLY A CA 1
ATOM 654 C C . GLY A 1 85 ? 23.623 -7.320 -5.499 1.00 34.88 85 GLY A C 1
ATOM 655 O O . GLY A 1 85 ? 23.765 -6.817 -4.389 1.00 34.88 85 GLY A O 1
ATOM 656 N N . SER A 1 86 ? 24.497 -7.185 -6.486 1.00 39.09 86 SER A N 1
ATOM 657 C CA . SER A 1 86 ? 25.712 -6.381 -6.455 1.00 39.09 86 SER A CA 1
ATOM 658 C C . SER A 1 86 ? 25.419 -4.931 -6.042 1.00 39.09 86 SER A C 1
ATOM 660 O O . SER A 1 86 ? 25.005 -4.126 -6.866 1.00 39.09 86 SER A O 1
ATOM 662 N N . LEU A 1 87 ? 25.645 -4.601 -4.771 1.00 39.91 87 LEU A N 1
ATOM 663 C CA . LEU A 1 87 ? 25.941 -3.247 -4.322 1.00 39.91 87 LEU A CA 1
ATOM 664 C C . LEU A 1 87 ? 27.229 -3.362 -3.508 1.00 39.91 87 LEU A C 1
ATOM 666 O O . LEU A 1 87 ? 27.240 -3.912 -2.409 1.00 39.91 87 LEU A O 1
ATOM 670 N N . GLU A 1 88 ? 28.318 -3.011 -4.179 1.00 37.75 88 GLU A N 1
ATOM 671 C CA . GLU A 1 88 ? 29.635 -2.646 -3.657 1.00 37.75 88 GLU A CA 1
ATOM 672 C C . GLU A 1 88 ? 29.936 -3.114 -2.219 1.00 37.75 88 GLU A C 1
ATOM 674 O O . GLU A 1 88 ? 29.626 -2.464 -1.226 1.00 37.75 88 GLU A O 1
ATOM 679 N N . SER A 1 89 ? 30.563 -4.294 -2.142 1.00 42.75 89 SER A N 1
ATOM 680 C CA . SER A 1 89 ? 31.485 -4.723 -1.080 1.00 42.75 89 SER A CA 1
ATOM 681 C C . SER A 1 89 ? 31.139 -4.298 0.354 1.00 42.75 89 SER A C 1
ATOM 683 O O . SER A 1 89 ? 31.760 -3.401 0.917 1.00 42.75 89 SER A O 1
ATOM 685 N N . GLY A 1 90 ? 30.231 -5.019 1.014 1.00 46.09 90 GLY A N 1
ATOM 686 C CA . GLY A 1 90 ? 30.015 -4.816 2.442 1.00 46.09 90 GLY A CA 1
ATOM 687 C C . GLY A 1 90 ? 29.424 -6.013 3.166 1.00 46.09 90 GLY A C 1
ATOM 688 O O . GLY A 1 90 ? 28.227 -6.072 3.415 1.00 46.09 90 GLY A O 1
ATOM 689 N N . THR A 1 91 ? 30.246 -6.990 3.544 1.00 51.22 91 THR A N 1
ATOM 690 C CA . THR A 1 91 ? 29.809 -8.042 4.478 1.00 51.22 91 THR A CA 1
ATOM 691 C C . THR A 1 91 ? 29.539 -7.423 5.852 1.00 51.22 91 THR A C 1
ATOM 693 O O . THR A 1 91 ? 30.448 -6.834 6.413 1.00 51.22 91 THR A O 1
ATOM 696 N N . TYR A 1 92 ? 28.341 -7.564 6.422 1.00 53.22 92 TYR A N 1
ATOM 697 C CA . TYR A 1 92 ? 28.041 -7.199 7.816 1.00 53.22 92 TYR A CA 1
ATOM 698 C C . TYR A 1 92 ? 27.909 -8.472 8.663 1.00 53.22 92 TYR A C 1
ATOM 700 O O . TYR A 1 92 ? 27.309 -9.454 8.222 1.00 53.22 92 TYR A O 1
ATOM 708 N N . TYR A 1 93 ? 28.442 -8.470 9.884 1.00 55.28 93 TYR A N 1
ATOM 709 C CA . TYR A 1 93 ? 28.288 -9.553 10.855 1.00 55.28 93 TYR A CA 1
ATOM 710 C C . TYR A 1 93 ? 27.515 -9.080 12.091 1.00 55.28 93 TYR A C 1
ATOM 712 O O . TYR A 1 93 ? 27.494 -7.900 12.440 1.00 55.28 93 TYR A O 1
ATOM 720 N N . ARG A 1 94 ? 26.846 -10.017 12.769 1.00 50.84 94 ARG A N 1
ATOM 721 C CA . ARG A 1 94 ? 26.082 -9.740 13.990 1.00 50.84 94 ARG A CA 1
ATOM 722 C C . ARG A 1 94 ? 26.876 -10.231 15.192 1.00 50.84 94 ARG A C 1
ATOM 724 O O . ARG A 1 94 ? 27.088 -11.432 15.327 1.00 50.84 94 ARG A O 1
ATOM 731 N N . VAL A 1 95 ? 27.298 -9.315 16.054 1.00 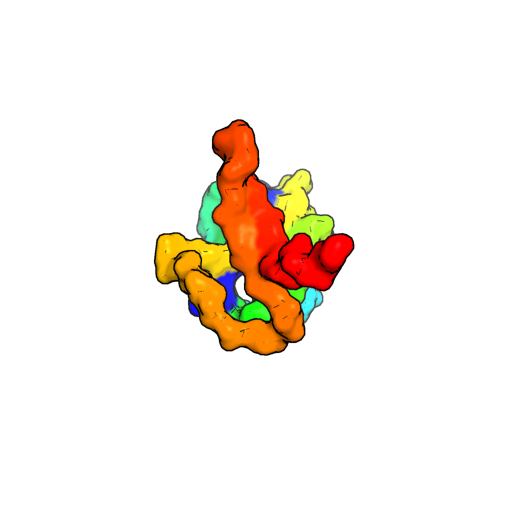65.44 95 VAL A N 1
ATOM 732 C CA . VAL A 1 95 ? 27.983 -9.624 17.317 1.00 65.44 95 VAL A CA 1
ATOM 733 C C . VAL A 1 95 ? 27.049 -9.355 18.487 1.00 65.44 95 VAL A C 1
ATOM 735 O O . VAL A 1 95 ? 26.197 -8.471 18.431 1.00 65.44 95 VAL A O 1
ATOM 738 N N . LYS A 1 96 ? 27.186 -10.131 19.560 1.00 57.66 96 LYS A N 1
ATOM 739 C CA . LYS A 1 96 ? 26.554 -9.813 20.841 1.00 57.66 96 LYS A CA 1
ATOM 740 C C . LYS A 1 96 ? 27.598 -9.126 21.708 1.00 57.66 96 LYS A C 1
ATOM 742 O O . LYS A 1 96 ? 28.578 -9.758 22.080 1.00 57.66 96 LYS A O 1
ATOM 747 N N . ILE A 1 97 ? 27.376 -7.856 22.026 1.00 59.72 97 ILE A N 1
ATOM 748 C CA . ILE A 1 97 ? 28.172 -7.117 23.010 1.00 59.72 97 ILE A CA 1
ATOM 749 C C . ILE A 1 97 ? 27.253 -6.896 24.209 1.00 59.72 97 ILE A C 1
ATOM 751 O O . ILE A 1 97 ? 26.117 -6.467 24.021 1.00 59.72 97 ILE A O 1
ATOM 755 N N . SER A 1 98 ? 27.698 -7.283 25.410 1.00 65.69 98 SER A N 1
ATOM 756 C CA . SER A 1 98 ? 26.944 -7.114 26.669 1.00 65.69 98 SER A CA 1
ATOM 757 C C . SER A 1 98 ? 25.479 -7.593 26.620 1.00 65.69 98 SER A C 1
ATOM 759 O O . SER A 1 98 ? 24.571 -6.970 27.164 1.00 65.69 98 SER A O 1
ATOM 761 N N . GLY A 1 99 ? 25.224 -8.711 25.929 1.00 68.62 99 GLY A N 1
ATOM 762 C CA . GLY A 1 99 ? 23.880 -9.285 25.786 1.00 68.62 99 GLY A CA 1
ATOM 763 C C . GLY A 1 99 ? 22.974 -8.574 24.772 1.00 68.62 99 GLY A C 1
ATOM 764 O O . GLY A 1 99 ? 21.891 -9.080 24.479 1.00 68.62 99 GLY A O 1
ATOM 765 N N . ARG A 1 100 ? 23.415 -7.462 24.166 1.00 43.34 100 ARG A N 1
ATOM 766 C CA . ARG A 1 100 ? 22.680 -6.756 23.109 1.00 43.34 100 ARG A CA 1
ATOM 767 C C . ARG A 1 100 ? 23.214 -7.135 21.719 1.00 43.34 100 ARG A C 1
ATOM 769 O O . ARG A 1 100 ? 24.427 -7.127 21.498 1.00 43.34 100 ARG A O 1
ATOM 776 N N . PRO A 1 101 ? 22.342 -7.497 20.761 1.00 55.25 101 PRO A N 1
ATOM 777 C CA . PRO A 1 101 ? 22.766 -7.798 19.400 1.00 55.25 101 PRO A CA 1
ATOM 778 C C . PRO A 1 101 ? 23.089 -6.504 18.640 1.00 55.25 101 PRO A C 1
ATOM 780 O O . PRO A 1 101 ? 22.204 -5.687 18.399 1.00 55.25 101 PRO A O 1
ATOM 783 N N . VAL A 1 102 ? 24.342 -6.357 18.215 1.00 67.00 102 VAL A N 1
ATOM 784 C CA . VAL A 1 102 ? 24.849 -5.235 17.415 1.00 67.00 102 VAL A CA 1
ATOM 785 C C . VAL A 1 102 ? 25.210 -5.746 16.017 1.00 67.00 102 VAL A C 1
ATOM 787 O O . VAL A 1 102 ? 25.802 -6.818 15.866 1.00 67.00 102 VAL A O 1
ATOM 790 N N . VAL A 1 103 ? 24.826 -5.007 14.975 1.00 64.56 103 VAL A N 1
ATOM 791 C CA . VAL A 1 103 ? 25.241 -5.276 13.588 1.00 64.56 103 VAL A CA 1
ATOM 792 C C . VAL A 1 103 ? 26.488 -4.439 13.309 1.00 64.56 103 VAL A C 1
ATOM 794 O O . VAL A 1 103 ? 26.466 -3.233 13.524 1.00 64.56 103 VAL A O 1
ATOM 797 N N . ARG A 1 104 ? 27.575 -5.073 12.871 1.00 59.19 104 ARG A N 1
ATOM 798 C CA . ARG A 1 104 ? 28.861 -4.435 12.550 1.00 59.19 104 ARG A CA 1
ATOM 799 C C . ARG A 1 104 ? 29.234 -4.734 11.103 1.00 59.19 104 ARG A C 1
ATOM 801 O O . ARG A 1 104 ? 28.933 -5.812 10.591 1.00 59.19 104 ARG A O 1
ATOM 808 N N . TRP A 1 105 ? 29.881 -3.784 10.444 1.00 58.19 105 TRP A N 1
ATOM 809 C CA . TRP A 1 105 ? 30.398 -3.954 9.090 1.00 58.19 105 TRP A CA 1
ATOM 810 C C . TRP A 1 105 ? 31.776 -4.626 9.121 1.00 58.19 105 TRP A C 1
ATOM 812 O O . TRP A 1 105 ? 32.631 -4.251 9.916 1.00 58.19 105 TRP A O 1
ATOM 822 N N . LYS A 1 106 ? 32.017 -5.626 8.268 1.00 58.41 106 LYS A N 1
ATOM 823 C CA . LYS A 1 106 ? 33.250 -6.436 8.272 1.00 58.41 106 LYS A CA 1
ATOM 824 C C . LYS A 1 106 ? 34.485 -5.671 7.811 1.00 58.41 106 LYS A C 1
ATOM 826 O O . LYS A 1 106 ? 35.585 -6.077 8.165 1.00 58.41 106 LYS A O 1
ATOM 831 N N . GLY A 1 107 ? 34.330 -4.584 7.060 1.00 55.62 107 GLY A N 1
ATOM 832 C CA . GLY A 1 107 ? 35.471 -3.736 6.712 1.00 55.62 107 GLY A CA 1
ATOM 833 C C . GLY A 1 107 ? 35.897 -2.776 7.832 1.00 55.62 107 GLY A C 1
ATOM 834 O O . GLY A 1 107 ? 36.908 -2.108 7.688 1.00 55.62 107 GLY A O 1
ATOM 835 N N . GLU A 1 108 ? 35.206 -2.756 8.979 1.00 52.72 108 GLU A N 1
ATOM 836 C CA . GLU A 1 108 ? 35.626 -2.019 10.186 1.00 52.72 108 GLU A CA 1
ATOM 837 C C . GLU A 1 108 ? 36.612 -2.830 11.059 1.00 52.72 108 GLU A C 1
ATOM 839 O O . GLU A 1 108 ? 36.834 -2.517 12.224 1.00 52.72 108 GLU A O 1
ATOM 844 N N . LEU A 1 109 ? 37.178 -3.916 10.515 1.00 53.16 109 LEU A N 1
ATOM 845 C CA . LEU A 1 109 ? 38.229 -4.730 11.146 1.00 53.16 109 LEU A CA 1
ATOM 846 C C . LEU A 1 109 ? 39.592 -4.603 10.448 1.00 53.16 109 LEU A C 1
ATOM 848 O O . LEU A 1 109 ? 40.516 -5.344 10.770 1.00 53.16 109 LEU A O 1
ATOM 852 N N . LEU A 1 110 ? 39.718 -3.695 9.480 1.00 51.88 110 LEU A N 1
ATOM 853 C CA . LEU A 1 110 ? 40.956 -3.434 8.744 1.00 51.88 110 LEU A CA 1
ATOM 854 C C . LEU A 1 110 ? 41.293 -1.943 8.790 1.00 51.88 110 LEU A C 1
ATOM 856 O O . LEU A 1 110 ? 41.432 -1.286 7.766 1.00 51.88 110 LEU A O 1
ATOM 860 N N . LEU A 1 111 ? 41.433 -1.412 9.998 1.00 47.69 111 LEU A N 1
ATOM 861 C CA . LEU A 1 111 ? 42.339 -0.298 10.247 1.00 47.69 111 LEU A CA 1
ATOM 862 C C . LEU A 1 111 ? 43.199 -0.697 11.457 1.00 47.69 111 LEU A C 1
ATOM 864 O O . LEU A 1 111 ? 42.626 -1.204 12.425 1.00 47.69 111 LEU A O 1
ATOM 868 N N . PRO A 1 112 ? 44.538 -0.594 11.353 1.00 48.25 112 PRO A N 1
ATOM 869 C CA . PRO A 1 112 ? 45.460 -0.961 12.426 1.00 48.25 112 PRO A CA 1
ATOM 870 C C . PRO A 1 112 ? 45.269 -0.105 13.682 1.00 48.25 112 PRO A C 1
ATOM 872 O O . PRO A 1 112 ? 44.850 1.068 13.548 1.00 48.25 112 PRO A O 1
#

Secondary structure (DSSP, 8-state):
--EEEEES--TT--HHHHHHHHHHTT---SS--EEETTEEEEE-S-HHHHHHHHHHHTTT-EETTEE-EEEE---TT----------SS--EEEEEETTEEEEEEGGGG---

Sequence (112 aa):
MNKLYIGNLGENAVPSDLESIFKNAKIPVSGPFLVKTGYAFVDCPDESWALKAIEALSGKVELHGKLMEVEHSVPKRQRKKMSTGSLESGTYYRVKISGRPVVRWKGELLLP

Foldseek 3Di:
DFKKKKFQAAQPDDQVVVVVQCVVLVQDFPDGWADDRGMIMTHHPDNVSLVSCQVRQAQPDDHPNTRIGMGTDDDPPDPPDDDDDDDPDWDWDWDQDPNDIDIGTPCVVPDD

Organism: Ailuropoda melanoleuca (NCBI:txid9646)